Protein AF-A0A3D0J3Q8-F1 (afdb_monomer)

Sequence (60 aa):
MVRGYIYGDRYKLKWLPEEKSLLLGLWAIGSSKLGEFAGFGRPKVGANMCQACRKFIIDM

pLDDT: mean 80.37, std 9.68, range [53.5, 95.12]

Radius of gyration: 12.77 Å; Cα contacts (8 Å, |Δi|>4): 91; chains: 1; bounding box: 33×20×32 Å

Structure (mmCIF, N/CA/C/O backbone):
data_AF-A0A3D0J3Q8-F1
#
_entry.id   AF-A0A3D0J3Q8-F1
#
loop_
_atom_site.group_PDB
_atom_site.id
_atom_site.type_symbol
_atom_site.label_atom_id
_atom_site.label_alt_id
_atom_site.label_comp_id
_atom_site.label_asym_id
_atom_site.label_entity_id
_atom_site.label_seq_id
_atom_site.pdbx_PDB_ins_code
_atom_site.Cartn_x
_atom_site.Cartn_y
_atom_site.Cartn_z
_atom_site.occupancy
_atom_site.B_iso_or_equiv
_atom_site.auth_seq_id
_atom_site.auth_comp_id
_atom_site.auth_asym_id
_atom_site.auth_atom_id
_atom_site.pdbx_PDB_model_num
ATOM 1 N N . MET A 1 1 ? -10.803 -7.016 8.644 1.00 60.59 1 MET A N 1
ATOM 2 C CA . MET A 1 1 ? -10.243 -5.942 7.791 1.00 60.59 1 MET A CA 1
ATOM 3 C C . MET A 1 1 ? -9.483 -4.990 8.695 1.00 60.59 1 MET A C 1
ATOM 5 O O . MET A 1 1 ? -10.062 -4.567 9.688 1.00 60.59 1 MET A O 1
ATOM 9 N N . VAL A 1 2 ? -8.216 -4.702 8.396 1.00 79.31 2 VAL A N 1
ATOM 10 C CA . VAL A 1 2 ? -7.427 -3.695 9.128 1.00 79.31 2 VAL A CA 1
ATOM 11 C C . VAL A 1 2 ? -7.632 -2.349 8.444 1.00 79.31 2 VAL A C 1
ATOM 13 O O . VAL A 1 2 ? -7.579 -2.266 7.215 1.00 79.31 2 VAL A O 1
ATOM 16 N N . ARG A 1 3 ? -7.937 -1.312 9.225 1.00 84.06 3 ARG A N 1
ATOM 17 C CA . ARG A 1 3 ? -8.128 0.044 8.707 1.00 84.06 3 ARG A CA 1
ATOM 18 C C . ARG A 1 3 ? -6.762 0.680 8.452 1.00 84.06 3 ARG A C 1
ATOM 20 O O . ARG A 1 3 ? -5.816 0.454 9.197 1.00 84.06 3 ARG A O 1
ATOM 27 N N . GLY A 1 4 ? -6.645 1.437 7.371 1.00 86.50 4 GLY A N 1
ATOM 28 C CA . GLY A 1 4 ? -5.381 2.038 6.967 1.00 86.50 4 GLY A CA 1
ATOM 29 C C . GLY A 1 4 ? -5.549 2.946 5.761 1.00 86.50 4 GLY A C 1
ATOM 30 O O . GLY A 1 4 ? -6.656 3.115 5.244 1.00 86.50 4 GLY A O 1
ATOM 31 N N . TYR A 1 5 ? -4.436 3.509 5.310 1.00 86.62 5 TYR A N 1
ATOM 32 C CA . TYR A 1 5 ? -4.389 4.523 4.265 1.00 86.62 5 TYR A CA 1
ATOM 33 C C . TYR A 1 5 ? -3.466 4.083 3.134 1.00 86.62 5 TYR A C 1
ATOM 35 O O . TYR A 1 5 ? -2.442 3.435 3.356 1.00 86.62 5 TYR A O 1
ATOM 43 N N . ILE A 1 6 ? -3.832 4.446 1.907 1.00 86.94 6 ILE A N 1
ATOM 44 C CA . ILE A 1 6 ? -3.004 4.217 0.726 1.00 86.94 6 ILE A CA 1
ATOM 45 C C . ILE A 1 6 ? -2.302 5.522 0.393 1.00 86.94 6 ILE A C 1
ATOM 47 O O . ILE A 1 6 ? -2.946 6.531 0.115 1.00 86.94 6 ILE A O 1
ATOM 51 N N . TYR A 1 7 ? -0.978 5.480 0.390 1.00 82.31 7 TYR A N 1
ATOM 52 C CA . TYR A 1 7 ? -0.123 6.579 -0.022 1.00 82.31 7 TYR A CA 1
ATOM 53 C C . TYR A 1 7 ? 0.421 6.295 -1.419 1.00 82.31 7 TYR A C 1
ATOM 55 O O . TYR A 1 7 ? 1.009 5.240 -1.663 1.00 82.31 7 TYR A O 1
ATOM 63 N N . GLY A 1 8 ? 0.250 7.243 -2.334 1.00 75.50 8 GLY A N 1
ATOM 64 C CA . GLY A 1 8 ? 0.837 7.202 -3.667 1.00 75.50 8 GLY A CA 1
ATOM 65 C C . GLY A 1 8 ? 0.711 8.553 -4.350 1.00 75.50 8 GLY A C 1
ATOM 66 O O . GLY A 1 8 ? -0.350 9.162 -4.318 1.00 75.50 8 GLY A O 1
ATOM 67 N N . ASP A 1 9 ? 1.809 9.007 -4.943 1.00 64.62 9 ASP A N 1
ATOM 68 C CA . ASP A 1 9 ? 1.841 10.179 -5.823 1.00 64.62 9 ASP A CA 1
ATOM 69 C C . ASP A 1 9 ? 2.768 9.865 -7.011 1.00 64.62 9 ASP A C 1
ATOM 71 O O . ASP A 1 9 ? 2.331 9.286 -8.002 1.00 64.62 9 ASP A O 1
ATOM 75 N N . ARG A 1 10 ? 4.084 10.089 -6.871 1.00 59.00 10 ARG A N 1
ATOM 76 C CA . ARG A 1 10 ? 5.097 9.734 -7.895 1.00 59.00 10 ARG A CA 1
ATOM 77 C C . ARG A 1 10 ? 5.751 8.356 -7.731 1.00 59.00 10 ARG A C 1
ATOM 79 O O . ARG A 1 10 ? 6.474 7.916 -8.620 1.00 59.00 10 ARG A O 1
ATOM 86 N N . TYR A 1 11 ? 5.538 7.685 -6.599 1.00 64.25 11 TYR A N 1
ATOM 87 C CA . TYR A 1 11 ? 6.199 6.423 -6.233 1.00 64.25 11 TYR A CA 1
ATOM 88 C C . TYR A 1 11 ? 5.191 5.282 -6.028 1.00 64.25 11 TYR A C 1
ATOM 90 O O . TYR A 1 11 ? 3.985 5.497 -6.095 1.00 64.25 11 TYR A O 1
ATOM 98 N N . LYS A 1 12 ? 5.694 4.061 -5.776 1.00 72.19 12 LYS A N 1
ATOM 99 C CA . LYS A 1 12 ? 4.878 2.860 -5.509 1.00 72.19 12 LYS A CA 1
ATOM 100 C C . LYS A 1 12 ? 3.767 3.160 -4.502 1.00 72.19 12 LYS A C 1
ATOM 102 O O . LYS A 1 12 ? 4.050 3.739 -3.452 1.00 72.19 12 LYS A O 1
ATOM 107 N N . LEU A 1 13 ? 2.555 2.696 -4.806 1.00 82.31 13 LEU A N 1
ATOM 108 C CA . LEU A 1 13 ? 1.453 2.695 -3.854 1.00 82.31 13 LEU A CA 1
ATOM 109 C C . LEU A 1 13 ? 1.857 1.878 -2.623 1.00 82.31 13 LEU A C 1
ATOM 111 O O . LEU A 1 13 ? 2.424 0.787 -2.733 1.00 82.31 13 LEU A O 1
ATOM 115 N N . LYS A 1 14 ? 1.608 2.439 -1.447 1.00 86.62 14 LYS A N 1
ATOM 116 C CA . LYS A 1 14 ? 1.949 1.848 -0.155 1.00 86.62 14 LYS A CA 1
ATOM 117 C C . LYS A 1 14 ? 0.729 1.897 0.742 1.00 86.62 14 LYS A C 1
ATOM 119 O O . LYS A 1 14 ? 0.165 2.969 0.938 1.00 86.62 14 LYS 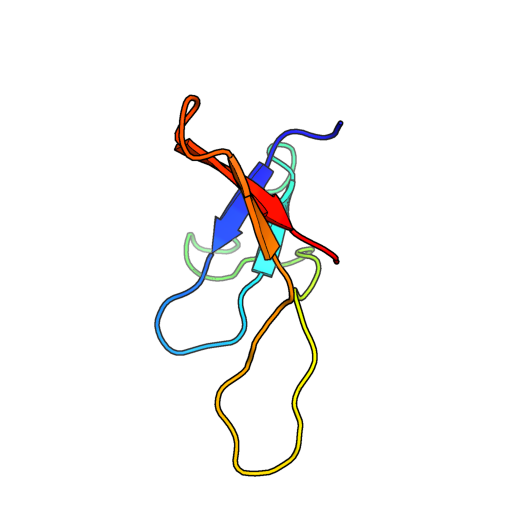A O 1
ATOM 124 N N . TRP A 1 15 ? 0.347 0.759 1.299 1.00 89.06 15 TRP A N 1
ATOM 125 C CA . TRP A 1 15 ? -0.683 0.689 2.324 1.00 89.06 15 TRP A CA 1
ATOM 126 C C . TRP A 1 15 ? -0.042 0.753 3.708 1.00 89.06 15 TRP A C 1
ATOM 128 O O . TRP A 1 15 ? 0.865 -0.025 4.010 1.00 89.06 15 TRP A O 1
ATOM 138 N N . LEU A 1 16 ? -0.495 1.687 4.538 1.00 90.31 16 LEU A N 1
ATOM 139 C CA . LEU A 1 16 ? -0.050 1.848 5.917 1.00 90.31 16 LEU A CA 1
ATOM 140 C C . LEU A 1 16 ? -1.241 1.614 6.863 1.00 90.31 16 LEU A C 1
ATOM 142 O O . LEU A 1 16 ? -2.261 2.293 6.701 1.00 90.31 16 LEU A O 1
ATOM 146 N N . PRO A 1 17 ? -1.133 0.694 7.837 1.00 89.75 17 PRO A N 1
ATOM 147 C CA . PRO A 1 17 ? -2.143 0.533 8.881 1.00 89.75 17 PRO A CA 1
ATOM 148 C C . PRO A 1 17 ? -2.333 1.818 9.698 1.00 89.75 17 PRO A C 1
ATOM 150 O O . PRO A 1 17 ? -1.379 2.569 9.891 1.00 89.75 17 PRO A O 1
ATOM 153 N N . GLU A 1 18 ? -3.539 2.059 10.213 1.00 91.50 18 GLU A N 1
ATOM 154 C CA . GLU A 1 18 ? -3.862 3.259 11.007 1.00 91.50 18 GLU A CA 1
ATOM 155 C C . GLU A 1 18 ? -3.097 3.323 12.341 1.00 91.50 18 GLU A C 1
ATOM 157 O O . GLU A 1 18 ? -2.794 4.408 12.834 1.00 91.50 18 GLU A O 1
ATOM 162 N N . GLU A 1 19 ? -2.699 2.174 12.892 1.00 89.19 19 GLU A N 1
ATOM 163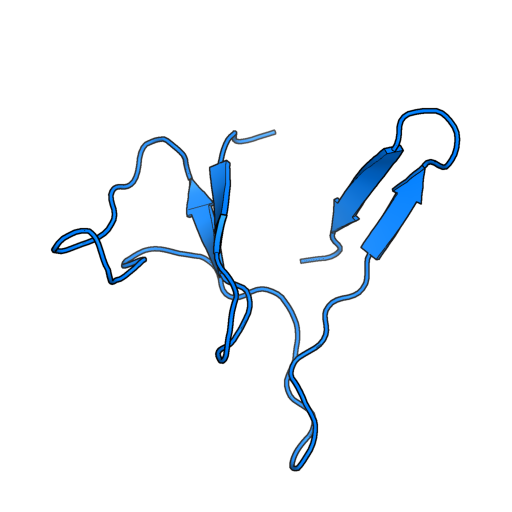 C CA . GLU A 1 19 ? -1.849 2.085 14.083 1.00 89.19 19 GLU A CA 1
ATOM 164 C C . GLU A 1 19 ? -0.368 2.432 13.828 1.00 89.19 19 GLU A C 1
ATOM 166 O O . GLU A 1 19 ? 0.433 2.472 14.766 1.00 89.19 19 GLU A O 1
ATOM 171 N N . LYS A 1 20 ? 0.027 2.655 12.567 1.00 87.31 20 LYS A N 1
ATOM 172 C CA . LYS A 1 20 ? 1.391 3.035 12.176 1.00 87.31 20 LYS A CA 1
ATOM 173 C C . LYS A 1 20 ? 1.423 4.490 11.716 1.00 87.31 20 LYS A C 1
ATOM 175 O O . LYS A 1 20 ? 0.539 4.960 11.009 1.00 87.31 20 LYS A O 1
ATOM 180 N N . SER A 1 21 ? 2.481 5.204 12.086 1.00 85.44 21 SER A N 1
ATOM 181 C CA . SER A 1 21 ? 2.673 6.608 11.725 1.00 85.44 21 SER A CA 1
ATOM 182 C C . SER A 1 21 ? 3.656 6.785 10.567 1.00 85.44 21 SER A C 1
ATOM 184 O O . SER A 1 21 ? 4.533 5.956 10.317 1.00 85.44 21 SER A O 1
ATOM 186 N N . LEU A 1 22 ? 3.520 7.906 9.857 1.00 85.00 22 LEU A N 1
ATOM 187 C CA . LEU A 1 22 ? 4.533 8.372 8.916 1.00 85.00 22 LEU A CA 1
ATOM 188 C C . LEU A 1 22 ? 5.759 8.857 9.698 1.00 85.00 22 LEU A C 1
ATOM 190 O O . LEU A 1 22 ? 5.649 9.748 10.543 1.00 85.00 22 LEU A O 1
ATOM 194 N N . LEU A 1 23 ? 6.945 8.343 9.379 1.00 81.69 23 LEU A N 1
ATOM 195 C CA . LEU A 1 23 ? 8.184 8.898 9.908 1.00 81.69 23 LEU A CA 1
ATOM 196 C C . LEU A 1 23 ? 8.401 10.291 9.302 1.00 81.69 23 LEU A C 1
ATOM 198 O O . LEU A 1 23 ? 8.395 10.456 8.077 1.00 81.69 23 LEU A O 1
ATOM 202 N N . LEU A 1 24 ? 8.582 11.290 10.171 1.00 81.94 24 LEU A N 1
ATOM 203 C CA . LEU A 1 24 ? 8.718 12.708 9.807 1.00 81.94 24 LEU A CA 1
ATOM 204 C C . LEU A 1 24 ? 7.542 13.246 8.967 1.00 81.94 24 LEU A C 1
ATOM 206 O O . LEU A 1 24 ? 7.719 14.180 8.193 1.00 81.94 24 LEU A O 1
ATOM 210 N N . GLY A 1 25 ? 6.357 12.629 9.057 1.00 78.44 25 GLY A N 1
ATOM 211 C CA . GLY A 1 25 ? 5.187 13.021 8.258 1.00 78.44 25 GLY A CA 1
ATOM 212 C C . GLY A 1 25 ? 5.305 12.737 6.753 1.00 78.44 25 GLY A C 1
ATOM 213 O O . GLY A 1 25 ? 4.393 13.069 6.004 1.00 78.44 25 GLY A O 1
ATOM 214 N N . LEU A 1 26 ? 6.402 12.119 6.304 1.00 76.69 26 LEU A N 1
ATOM 215 C CA . LEU A 1 26 ? 6.726 11.945 4.883 1.00 76.69 26 LEU A CA 1
ATOM 216 C C . LEU A 1 26 ? 6.891 10.474 4.498 1.00 76.69 26 LEU A C 1
ATOM 218 O O . LEU A 1 26 ? 6.474 10.049 3.420 1.00 76.69 26 LEU A O 1
ATOM 222 N N . TRP A 1 27 ? 7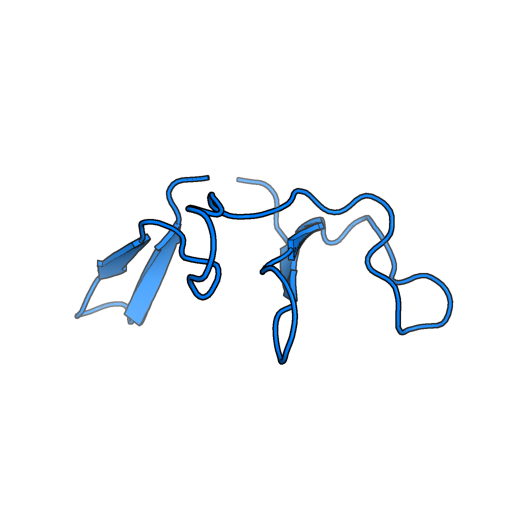.498 9.672 5.372 1.00 79.06 27 TRP A N 1
ATOM 223 C CA . TRP A 1 27 ? 7.911 8.316 5.033 1.00 79.06 27 TRP A CA 1
ATOM 224 C C . TRP A 1 27 ? 6.981 7.285 5.669 1.00 79.06 27 TRP A C 1
ATOM 226 O O . TRP A 1 27 ? 6.975 7.108 6.882 1.00 79.06 27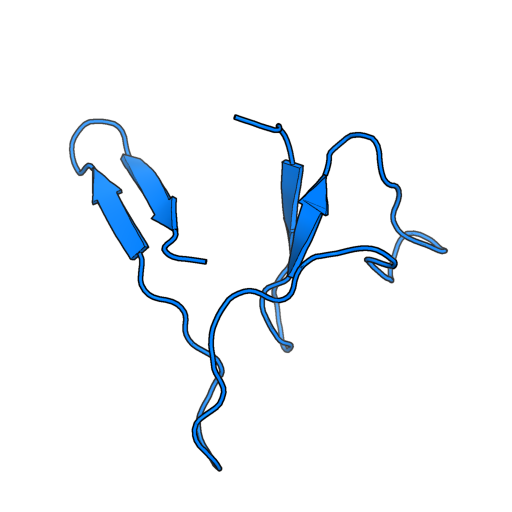 TRP A O 1
ATOM 236 N N . ALA A 1 28 ? 6.235 6.542 4.851 1.00 84.50 28 ALA A N 1
ATOM 237 C CA . ALA A 1 28 ? 5.414 5.413 5.301 1.00 84.50 28 ALA A CA 1
ATOM 238 C C . ALA A 1 28 ? 6.275 4.188 5.666 1.00 84.50 28 ALA A C 1
ATOM 240 O O . ALA A 1 28 ? 6.304 3.183 4.948 1.00 84.50 28 ALA A O 1
ATOM 241 N N . ILE A 1 29 ? 7.039 4.291 6.752 1.00 79.62 29 ILE A N 1
ATOM 242 C CA . ILE A 1 29 ? 7.886 3.214 7.271 1.00 79.62 29 ILE A CA 1
ATOM 243 C C . ILE A 1 29 ? 6.988 2.165 7.936 1.00 79.62 29 ILE A C 1
ATOM 245 O O . ILE A 1 29 ? 6.142 2.498 8.755 1.00 79.62 29 ILE A O 1
ATOM 249 N N . GLY A 1 30 ? 7.145 0.897 7.548 1.00 82.12 30 GLY A N 1
ATOM 250 C CA . GLY A 1 30 ? 6.251 -0.189 7.973 1.00 82.12 30 GLY A CA 1
ATOM 251 C C . GLY A 1 30 ? 5.004 -0.372 7.099 1.00 82.12 30 GLY A C 1
ATOM 252 O O . GLY A 1 30 ? 4.101 -1.104 7.485 1.00 82.12 30 GLY A O 1
ATOM 253 N N . SER A 1 31 ? 4.949 0.274 5.930 1.00 85.25 31 SER A N 1
ATOM 254 C CA . SER A 1 31 ? 3.898 0.036 4.936 1.00 85.25 31 SER A CA 1
ATOM 255 C C . SER A 1 31 ? 4.127 -1.235 4.115 1.00 85.25 31 SER A C 1
ATOM 257 O O . SER A 1 31 ? 5.264 -1.599 3.797 1.00 85.25 31 SER A O 1
ATOM 259 N N . SER A 1 32 ? 3.026 -1.852 3.691 1.00 85.88 32 SER A N 1
ATOM 260 C CA . SER A 1 32 ? 3.014 -2.890 2.662 1.00 85.88 32 SER A CA 1
ATOM 261 C C . SER A 1 32 ? 3.026 -2.236 1.281 1.00 85.88 32 SER A C 1
ATOM 263 O O . SER A 1 32 ? 2.245 -1.324 1.004 1.00 85.88 32 SER A O 1
ATOM 265 N N . LYS A 1 33 ? 3.927 -2.673 0.397 1.00 83.75 33 LYS A N 1
ATOM 266 C CA . LYS A 1 33 ? 3.937 -2.223 -1.005 1.00 83.75 33 LYS A CA 1
ATOM 267 C C . LYS A 1 33 ? 2.747 -2.854 -1.724 1.00 83.75 33 LYS A C 1
ATOM 269 O O . LYS A 1 33 ? 2.542 -4.051 -1.581 1.00 83.75 33 LYS A O 1
ATOM 274 N N . LEU A 1 34 ? 2.011 -2.060 -2.494 1.00 82.62 34 LEU A N 1
ATOM 275 C CA . LEU A 1 34 ? 0.898 -2.542 -3.307 1.00 82.62 34 LEU A CA 1
A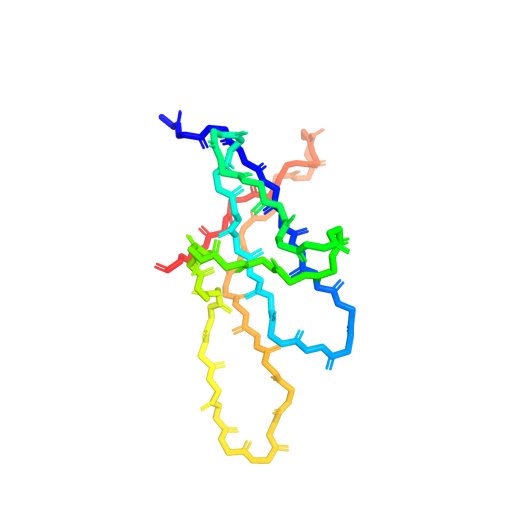TOM 276 C C . LEU A 1 34 ? 1.339 -2.689 -4.766 1.00 82.62 34 LEU A C 1
ATOM 278 O O . LEU A 1 34 ? 1.795 -1.714 -5.376 1.00 82.62 34 LEU A O 1
ATOM 282 N N . GLY A 1 35 ? 1.155 -3.888 -5.319 1.00 76.50 35 GLY A N 1
ATOM 283 C CA . GLY A 1 35 ? 1.363 -4.187 -6.733 1.00 76.50 35 GLY A CA 1
ATOM 284 C C . GLY A 1 35 ? 2.796 -4.535 -7.140 1.00 76.50 35 GLY A C 1
ATOM 285 O O . GLY A 1 35 ? 3.769 -4.367 -6.397 1.00 76.50 35 GLY A O 1
ATOM 286 N N . GLU A 1 36 ? 2.912 -4.999 -8.381 1.00 71.12 36 GLU A N 1
ATOM 287 C CA . GLU A 1 36 ? 4.164 -5.444 -8.983 1.00 71.12 36 GLU A CA 1
ATOM 288 C C . GLU A 1 36 ? 4.738 -4.415 -9.966 1.00 71.12 36 GLU A C 1
ATOM 290 O O . GLU A 1 36 ? 4.057 -3.520 -10.480 1.00 71.12 36 GLU A O 1
ATOM 295 N N . PHE A 1 37 ? 6.040 -4.538 -10.223 1.00 65.19 37 PHE A N 1
ATOM 296 C CA . PHE A 1 37 ? 6.766 -3.721 -11.187 1.00 65.19 37 PHE A CA 1
ATOM 297 C C . PHE A 1 37 ? 7.282 -4.614 -12.311 1.00 65.19 37 PHE A C 1
ATOM 299 O O . PHE A 1 37 ? 8.178 -5.424 -12.094 1.00 65.19 37 PHE A O 1
ATOM 306 N N . ALA A 1 38 ? 6.746 -4.434 -13.516 1.00 53.50 38 ALA A N 1
ATOM 307 C CA . ALA A 1 38 ? 7.294 -5.045 -14.719 1.00 53.50 38 ALA A CA 1
ATOM 308 C C . ALA A 1 38 ? 8.223 -4.036 -15.417 1.00 53.50 38 ALA A C 1
ATOM 310 O O . ALA A 1 38 ? 7.749 -3.185 -16.168 1.00 53.50 38 ALA A O 1
ATOM 311 N N . GLY A 1 39 ? 9.536 -4.113 -15.161 1.00 66.19 39 GLY A N 1
ATOM 312 C CA . GLY A 1 39 ? 10.568 -3.395 -15.934 1.00 66.19 39 GLY A CA 1
ATOM 313 C C . GLY A 1 39 ? 10.314 -1.888 -16.114 1.00 66.19 39 GLY A C 1
ATOM 314 O O . GLY A 1 39 ? 9.891 -1.224 -15.189 1.00 66.19 39 GLY A O 1
ATOM 315 N N . PHE A 1 40 ? 10.536 -1.322 -17.305 1.00 60.00 40 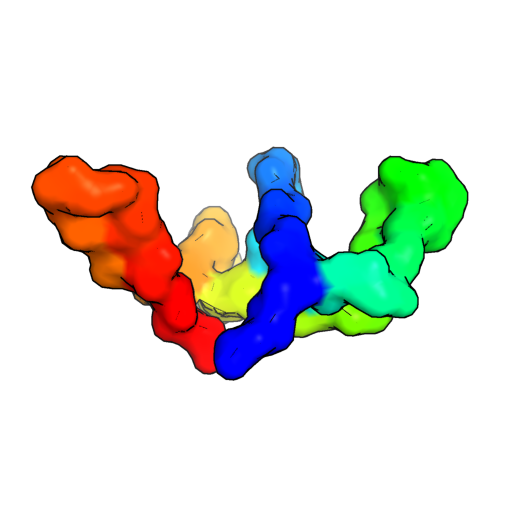PHE A N 1
ATOM 316 C CA . PHE A 1 40 ? 10.334 0.109 -17.637 1.00 60.00 40 PHE A CA 1
ATOM 317 C C . PHE A 1 40 ? 8.868 0.633 -17.551 1.00 60.00 40 PHE A C 1
ATOM 319 O O . PHE A 1 40 ? 8.499 1.590 -18.231 1.00 60.00 40 PHE A O 1
ATOM 326 N N . GLY A 1 41 ? 8.000 0.028 -16.735 1.00 62.78 41 GLY A N 1
ATOM 327 C CA . GLY A 1 41 ? 6.594 0.400 -16.567 1.00 62.78 41 GLY A CA 1
ATOM 328 C C . GLY A 1 41 ? 6.294 1.178 -15.281 1.00 62.78 41 GLY A C 1
ATOM 329 O O . GLY A 1 41 ? 7.017 1.112 -14.290 1.00 62.78 41 GLY A O 1
ATOM 330 N N . ARG A 1 42 ? 5.170 1.907 -15.265 1.00 68.69 42 ARG A N 1
ATOM 331 C CA . ARG A 1 42 ? 4.630 2.482 -14.021 1.00 68.69 42 ARG A CA 1
ATOM 332 C C . ARG A 1 42 ? 4.103 1.355 -13.114 1.00 68.69 42 ARG A C 1
ATOM 334 O O . ARG A 1 42 ? 3.460 0.441 -13.635 1.00 68.69 42 ARG A O 1
ATOM 341 N N . PRO A 1 43 ? 4.331 1.411 -11.787 1.00 73.38 43 PRO A N 1
ATOM 342 C CA . PRO A 1 43 ? 3.738 0.463 -10.845 1.00 73.38 43 PRO A CA 1
ATOM 343 C C . PRO A 1 43 ? 2.216 0.403 -11.002 1.00 73.38 43 PRO A C 1
ATOM 345 O O . PRO A 1 43 ? 1.571 1.444 -11.148 1.00 73.38 43 PRO A O 1
ATOM 348 N N . LYS A 1 44 ? 1.650 -0.803 -10.953 1.00 75.19 44 LYS A N 1
ATOM 349 C CA . LYS A 1 44 ? 0.203 -1.026 -11.027 1.00 75.19 44 LYS A CA 1
ATOM 350 C C . LYS A 1 44 ? -0.205 -2.161 -10.096 1.00 75.19 44 LYS A C 1
ATOM 352 O O . LYS A 1 44 ? 0.575 -3.076 -9.850 1.00 75.19 44 LYS A O 1
ATOM 357 N N . VAL A 1 45 ? -1.434 -2.096 -9.603 1.00 82.38 45 VAL A N 1
ATOM 358 C CA . VAL A 1 45 ? -2.042 -3.117 -8.747 1.00 82.38 45 VAL A CA 1
ATOM 359 C C . VAL A 1 45 ? -3.430 -3.439 -9.290 1.00 82.38 45 VAL A C 1
ATOM 361 O O . VAL A 1 45 ? -4.116 -2.542 -9.788 1.00 82.38 45 VAL A O 1
ATOM 364 N N . GLY A 1 46 ? -3.817 -4.714 -9.254 1.00 83.62 46 GLY A N 1
ATOM 365 C CA . GLY A 1 46 ? -5.172 -5.125 -9.604 1.00 83.62 46 GLY A CA 1
ATOM 366 C C . GLY A 1 46 ? -6.168 -4.556 -8.596 1.00 83.62 46 GLY A C 1
ATOM 367 O O . GLY A 1 46 ? -5.911 -4.536 -7.394 1.00 83.62 46 GLY A O 1
ATOM 368 N N . ALA A 1 47 ? -7.306 -4.060 -9.071 1.00 86.81 47 ALA A N 1
ATOM 369 C CA . ALA A 1 47 ? -8.367 -3.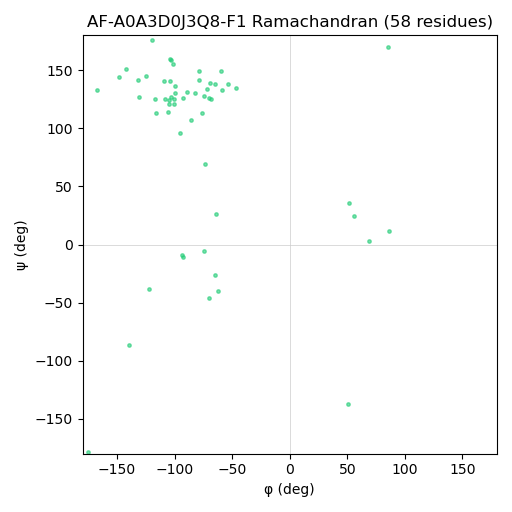586 -8.195 1.00 86.81 47 ALA A CA 1
ATOM 370 C C . ALA A 1 47 ? -9.737 -3.811 -8.833 1.00 86.81 47 ALA A C 1
ATOM 372 O O . ALA A 1 47 ? -9.909 -3.649 -10.040 1.00 86.81 47 ALA A O 1
ATOM 373 N N . ASN A 1 48 ? -10.720 -4.129 -7.997 1.00 89.56 48 ASN A N 1
ATOM 374 C CA . ASN A 1 48 ? -12.124 -4.226 -8.369 1.00 89.56 48 ASN A CA 1
ATOM 375 C C . ASN A 1 48 ? -12.876 -3.042 -7.765 1.00 89.56 48 ASN A C 1
ATOM 377 O O . ASN A 1 48 ? -12.831 -2.823 -6.554 1.00 89.56 48 ASN A O 1
ATOM 381 N N . MET A 1 49 ? -13.577 -2.277 -8.601 1.00 91.19 49 MET A N 1
ATOM 382 C CA . MET A 1 49 ? -14.398 -1.157 -8.146 1.00 91.19 49 MET A CA 1
ATOM 383 C C . MET A 1 49 ? -15.878 -1.519 -8.200 1.00 91.19 49 MET A C 1
ATOM 385 O O . MET A 1 49 ? -16.428 -1.833 -9.254 1.00 91.19 49 MET A O 1
ATOM 389 N N . CYS A 1 50 ? -16.548 -1.390 -7.065 1.00 90.19 50 CYS A N 1
ATOM 390 C CA . CYS A 1 50 ? -18.001 -1.413 -6.999 1.00 90.19 50 CYS A CA 1
ATOM 391 C C . CYS A 1 50 ? -18.552 -0.066 -7.492 1.00 90.19 50 CYS A C 1
ATOM 393 O O . CYS A 1 50 ? -18.363 0.956 -6.833 1.00 90.19 50 CYS A O 1
ATOM 395 N N . GLN A 1 51 ? -19.254 -0.056 -8.630 1.00 92.81 51 GLN A N 1
ATOM 396 C CA . GLN A 1 51 ? -19.804 1.170 -9.236 1.00 92.81 51 GLN A CA 1
ATOM 397 C C . GLN A 1 51 ? -20.840 1.863 -8.334 1.00 92.81 51 GLN A C 1
ATOM 399 O O . GLN A 1 51 ? -20.826 3.081 -8.196 1.00 92.81 51 GLN A O 1
ATOM 404 N N . ALA A 1 52 ? -21.700 1.089 -7.663 1.00 95.12 52 ALA A N 1
ATOM 405 C CA . ALA A 1 52 ? -22.765 1.631 -6.816 1.00 95.12 52 ALA A CA 1
ATOM 406 C C . ALA A 1 52 ? -22.230 2.284 -5.531 1.00 95.12 52 ALA A C 1
ATOM 408 O O . ALA A 1 52 ? -22.628 3.382 -5.155 1.00 95.12 52 ALA A O 1
ATOM 409 N N . CYS A 1 53 ? -21.305 1.606 -4.853 1.00 93.38 53 CYS A N 1
ATOM 410 C CA . CYS A 1 53 ? -20.776 2.040 -3.566 1.00 93.38 53 CYS A CA 1
ATOM 411 C C . CYS A 1 53 ? -19.496 2.881 -3.679 1.00 93.38 53 CYS A C 1
ATOM 413 O O . CYS A 1 53 ? -19.052 3.439 -2.676 1.00 93.38 53 CYS A O 1
ATOM 415 N N . ARG A 1 54 ? -18.908 2.970 -4.884 1.00 88.38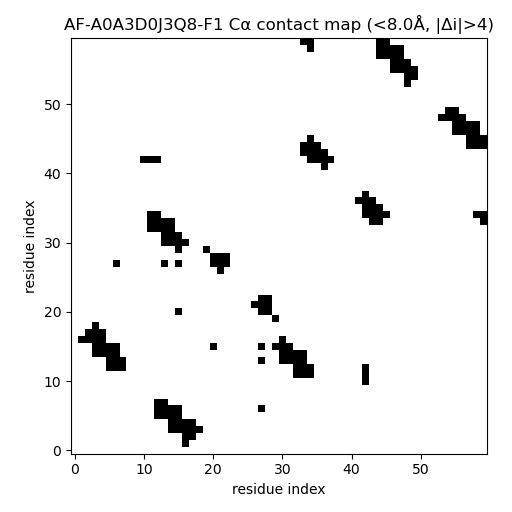 54 ARG A N 1
ATOM 416 C CA . ARG A 1 54 ? -17.643 3.662 -5.192 1.00 88.38 54 ARG A CA 1
ATOM 417 C C . ARG A 1 54 ? -16.491 3.253 -4.266 1.00 88.38 54 ARG A C 1
ATOM 419 O O . ARG A 1 54 ? -15.647 4.068 -3.904 1.00 88.38 54 ARG A O 1
ATOM 426 N N . LYS A 1 55 ? -16.469 1.977 -3.870 1.00 87.25 55 LYS A N 1
ATOM 427 C CA . LYS A 1 55 ? -15.399 1.374 -3.066 1.00 87.25 55 LYS A CA 1
ATOM 428 C C . LYS A 1 55 ? -14.516 0.506 -3.951 1.00 87.25 55 LYS A C 1
ATOM 430 O O . LYS A 1 55 ? -15.024 -0.213 -4.814 1.00 87.25 55 LYS A O 1
ATOM 435 N N . PHE A 1 56 ? -13.215 0.557 -3.692 1.00 85.19 56 PHE A N 1
ATOM 436 C CA . PHE A 1 56 ? -12.226 -0.313 -4.313 1.00 85.19 56 PHE A CA 1
ATOM 437 C C . PHE A 1 56 ? -11.873 -1.459 -3.370 1.00 85.19 56 PHE A C 1
ATOM 439 O O . PHE A 1 56 ? -11.660 -1.248 -2.176 1.00 85.19 56 PHE A O 1
ATOM 446 N N . ILE A 1 57 ? -11.788 -2.659 -3.929 1.00 86.06 57 ILE A N 1
ATOM 447 C CA . ILE A 1 57 ? -11.102 -3.800 -3.333 1.00 86.06 57 ILE A CA 1
ATOM 448 C C . ILE A 1 57 ? -9.802 -3.944 -4.107 1.00 86.06 57 ILE A C 1
ATOM 450 O O . ILE A 1 57 ? -9.827 -4.075 -5.329 1.00 86.06 57 ILE A O 1
ATOM 454 N N . ILE A 1 58 ? -8.681 -3.865 -3.406 1.00 84.62 58 ILE A N 1
ATOM 455 C CA . ILE A 1 58 ? -7.353 -3.957 -4.009 1.00 84.62 58 ILE A CA 1
ATOM 456 C C . ILE A 1 58 ? -6.849 -5.375 -3.797 1.00 84.62 58 ILE A C 1
ATOM 458 O O . ILE A 1 58 ? -6.927 -5.887 -2.681 1.00 84.62 58 ILE A O 1
ATOM 462 N N . ASP A 1 59 ? -6.371 -5.983 -4.875 1.00 79.44 59 ASP A N 1
ATOM 463 C CA . ASP A 1 59 ? -5.721 -7.289 -4.857 1.00 79.44 59 ASP A CA 1
ATOM 464 C C . ASP A 1 59 ? -4.236 -7.067 -4.541 1.00 79.44 59 ASP A C 1
ATOM 466 O O . ASP A 1 59 ? -3.528 -6.436 -5.332 1.00 79.44 59 ASP A O 1
ATOM 470 N N . MET A 1 60 ? -3.825 -7.426 -3.319 1.00 73.81 60 MET A N 1
ATOM 471 C CA . MET A 1 60 ? -2.554 -7.012 -2.702 1.00 73.81 60 MET A CA 1
ATOM 472 C C . MET A 1 60 ? -1.499 -8.105 -2.733 1.00 73.81 60 MET A C 1
ATOM 474 O O . MET A 1 60 ? -1.832 -9.239 -2.328 1.00 73.81 60 MET A O 1
#

Foldseek 3Di:
DFDWDWDDDPDFIWTAGPVAAADVNPHRPPTDTAADDDPPDDGDWDWDADPVVRDIDTDD

Solvent-accessible surface area (backbone atoms only — not comparable to full-atom va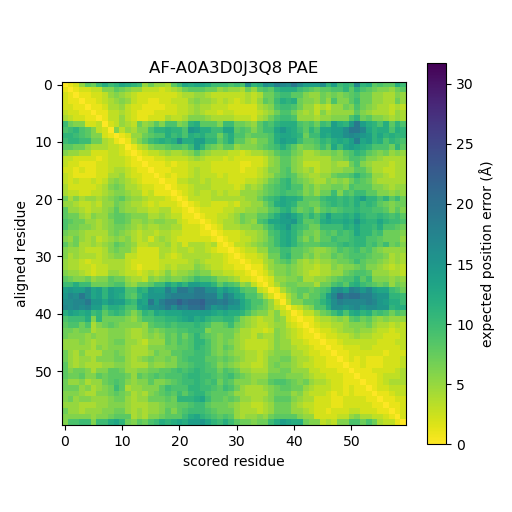lues): 3924 Å² total; per-residue (Å²): 137,85,64,61,48,79,48,67,82,95,58,71,40,28,41,32,47,66,95,54,63,48,51,93,78,74,39,67,65,89,39,48,74,44,47,57,72,69,77,102,50,81,70,51,57,58,66,49,70,43,81,90,78,72,45,76,48,72,59,115

Secondary structure (DSSP, 8-state):
---EEEE-SSS--EEEETTSPPBTTTB-TTPEEPSB--TTSPPB--EEEETTTTEEEE--

Mean predicted aligned error: 6.28 Å